Protein AF-A0A3B8QT10-F1 (afdb_monomer)

Solvent-accessible surface area (backbone atoms only — not comparable to full-atom values): 5934 Å² total; per-residue (Å²): 110,70,71,49,77,77,41,43,90,58,36,62,65,70,60,54,50,51,42,54,51,34,49,51,51,29,53,59,33,62,77,45,92,46,64,69,57,34,51,50,28,52,50,50,39,51,56,40,51,51,54,48,53,52,40,46,52,52,38,58,55,72,75,44,98,63,82,76,62,79,81,62,85,72,89,72,85,87,82,82,76,81,88,72,84,74,72,96,69,88,79,89,84,132

Mean predicted aligned error: 14.35 Å

Foldseek 3Di:
DVLCVVCVVQADVVLVVQLVVLVVQLVVCVVDPPPVSNVVSVVSNVVSVVVSVVSSVVSVVVVDPDPPPPPPPPPDDDDPDPPPPPDPDDDDDD
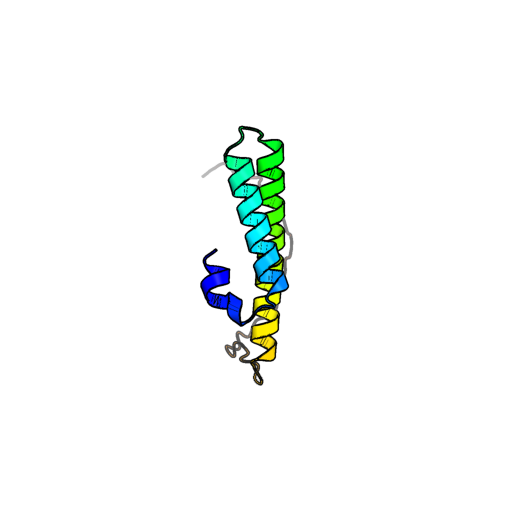
Radius of gyration: 22.63 Å; Cα contacts (8 Å, |Δi|>4): 37; chains: 1; bounding box: 50×51×51 Å

Nearest PDB structures (foldseek):
  1dkx-assembly1_A  TM=8.044E-01  e=9.061E-02  Escherichia coli

pLDDT: mean 76.15, std 20.42, range [37.72, 96.31]

Structure (mmCIF, N/CA/C/O backbone):
data_AF-A0A3B8QT10-F1
#
_entry.id   AF-A0A3B8QT10-F1
#
loop_
_atom_site.group_PDB
_atom_site.id
_atom_site.type_symbol
_atom_site.label_atom_id
_atom_site.label_alt_id
_atom_site.label_comp_id
_atom_site.label_asym_id
_atom_site.label_entity_id
_atom_site.label_seq_id
_atom_site.pdbx_PDB_ins_code
_atom_site.Cartn_x
_atom_site.Cartn_y
_atom_site.Cartn_z
_atom_site.occupancy
_atom_site.B_iso_or_equiv
_atom_site.auth_seq_id
_atom_site.auth_comp_id
_atom_site.auth_asym_id
_atom_site.auth_atom_id
_atom_site.pdbx_PDB_model_num
ATOM 1 N N . GLU A 1 1 ? -3.265 4.767 -4.818 1.00 80.25 1 GLU A N 1
ATOM 2 C CA . GLU A 1 1 ? -4.083 4.841 -6.048 1.00 80.25 1 GLU A CA 1
ATOM 3 C C . GLU A 1 1 ? -3.347 5.601 -7.151 1.00 80.25 1 GLU A C 1
ATOM 5 O O . GLU A 1 1 ? -2.882 4.941 -8.063 1.00 80.25 1 GLU A O 1
ATOM 10 N N . LYS A 1 2 ? -3.080 6.911 -7.028 1.00 85.44 2 LYS A N 1
ATOM 11 C CA . LYS A 1 2 ? -2.386 7.699 -8.074 1.00 85.44 2 LYS A CA 1
ATOM 12 C C . LYS A 1 2 ? -1.097 7.072 -8.645 1.00 85.44 2 LYS A C 1
ATOM 14 O O . LYS A 1 2 ? -0.970 6.933 -9.851 1.00 85.44 2 LYS A O 1
ATOM 19 N N . SER A 1 3 ? -0.169 6.625 -7.794 1.00 83.38 3 SER A N 1
ATOM 20 C CA . SER A 1 3 ? 1.084 6.004 -8.264 1.00 83.38 3 SER A CA 1
ATOM 21 C C . SER A 1 3 ? 0.882 4.713 -9.064 1.00 83.38 3 SER A C 1
ATOM 23 O O . SER A 1 3 ? 1.744 4.354 -9.854 1.00 83.38 3 SER A O 1
ATOM 25 N N . MET A 1 4 ? -0.235 4.007 -8.868 1.00 86.62 4 MET A N 1
ATOM 26 C CA . MET A 1 4 ? -0.568 2.822 -9.661 1.00 86.62 4 MET A CA 1
ATOM 27 C C . MET A 1 4 ? -1.182 3.195 -11.009 1.00 86.62 4 MET A C 1
ATOM 29 O O . MET A 1 4 ? -0.939 2.504 -11.985 1.00 86.62 4 MET A O 1
ATOM 33 N N . GLU A 1 5 ? -1.948 4.285 -11.089 1.00 87.75 5 GLU A N 1
ATOM 34 C CA . GLU A 1 5 ? -2.447 4.784 -12.377 1.00 87.75 5 GLU A CA 1
ATOM 35 C C . GLU A 1 5 ? -1.303 5.291 -13.262 1.00 87.75 5 GLU A C 1
ATOM 37 O O . GLU A 1 5 ? -1.314 5.077 -14.469 1.00 87.75 5 GLU A O 1
ATOM 42 N N . GLU A 1 6 ? -0.310 5.952 -12.662 1.00 86.75 6 GLU A N 1
ATOM 43 C CA . GLU A 1 6 ? 0.804 6.573 -13.389 1.00 86.75 6 GLU A CA 1
ATOM 44 C C . GLU A 1 6 ? 1.915 5.589 -13.778 1.00 86.75 6 GLU A C 1
ATOM 46 O O . GLU A 1 6 ? 2.654 5.848 -14.728 1.00 86.75 6 GLU A O 1
ATOM 51 N N . HIS A 1 7 ? 2.068 4.492 -13.033 1.00 85.06 7 HIS A N 1
ATOM 52 C CA . HIS A 1 7 ? 3.194 3.568 -13.201 1.00 85.06 7 HIS A CA 1
ATOM 53 C C . HIS A 1 7 ? 2.803 2.087 -13.189 1.00 85.06 7 HIS A C 1
ATOM 55 O O . HIS A 1 7 ? 3.678 1.222 -13.150 1.00 85.06 7 HIS A O 1
ATOM 61 N N . GLY A 1 8 ? 1.509 1.765 -13.176 1.00 82.25 8 GLY A N 1
ATOM 62 C CA . GLY A 1 8 ? 1.037 0.385 -13.061 1.00 82.25 8 GLY A CA 1
ATOM 63 C C . GLY A 1 8 ? 1.370 -0.489 -14.266 1.00 82.25 8 GLY A C 1
ATOM 64 O O . GLY A 1 8 ? 1.482 -1.699 -14.123 1.00 82.25 8 GLY A O 1
ATOM 65 N N . ASP A 1 9 ? 1.596 0.113 -15.431 1.00 85.50 9 ASP A N 1
ATOM 66 C CA . ASP A 1 9 ? 2.066 -0.548 -16.651 1.00 85.50 9 ASP A CA 1
ATOM 67 C C . ASP A 1 9 ? 3.534 -1.000 -16.572 1.00 85.50 9 ASP A C 1
ATOM 69 O O . ASP A 1 9 ? 3.937 -1.924 -17.277 1.00 85.50 9 ASP A O 1
ATOM 73 N N . LYS A 1 10 ? 4.322 -0.378 -15.688 1.00 85.94 10 LYS A N 1
ATOM 74 C CA . LYS A 1 10 ? 5.746 -0.673 -15.447 1.00 85.94 10 LYS A CA 1
ATOM 75 C C . LYS A 1 10 ? 5.978 -1.716 -14.357 1.00 85.94 10 LYS A C 1
ATOM 77 O O . LYS A 1 10 ? 7.114 -2.066 -14.043 1.00 85.94 10 LYS A O 1
ATOM 82 N N . VAL A 1 11 ? 4.908 -2.179 -13.727 1.00 86.31 11 VAL A N 1
ATOM 83 C CA . VAL A 1 11 ? 4.952 -3.053 -12.560 1.00 86.31 11 VAL A CA 1
ATOM 84 C C . VAL A 1 11 ? 4.198 -4.335 -12.886 1.00 86.31 11 VAL A C 1
ATOM 86 O O . VAL A 1 11 ? 3.218 -4.325 -13.625 1.00 86.31 11 VAL A O 1
ATOM 89 N N . ASP A 1 12 ? 4.664 -5.463 -12.351 1.00 87.19 12 ASP A N 1
ATOM 90 C CA . ASP A 1 12 ? 4.001 -6.742 -12.591 1.00 87.19 12 ASP A CA 1
ATOM 91 C C . ASP A 1 12 ? 2.535 -6.715 -12.092 1.00 87.19 12 ASP A C 1
ATOM 93 O O . ASP A 1 12 ? 2.285 -6.254 -10.968 1.00 87.19 12 ASP A O 1
ATOM 97 N N . PRO A 1 13 ? 1.568 -7.244 -12.872 1.00 88.88 13 PRO A N 1
ATOM 98 C CA . PRO A 1 13 ? 0.150 -7.225 -12.518 1.00 88.88 13 PRO A CA 1
ATOM 99 C C . PRO A 1 13 ? -0.170 -7.808 -11.140 1.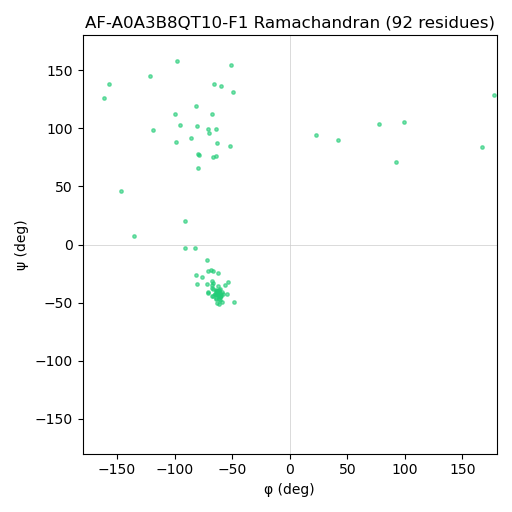00 88.88 13 PRO A C 1
ATOM 101 O O . PRO A 1 13 ? -1.079 -7.320 -10.475 1.00 88.88 13 PRO A O 1
ATOM 104 N N . THR A 1 14 ? 0.586 -8.805 -10.670 1.00 88.94 14 THR A N 1
ATOM 105 C CA . THR A 1 14 ? 0.362 -9.409 -9.347 1.00 88.94 14 THR A CA 1
ATOM 106 C C . THR A 1 14 ? 0.681 -8.441 -8.208 1.00 88.94 14 THR A C 1
ATOM 108 O O . THR A 1 14 ? 0.036 -8.476 -7.161 1.00 88.94 14 THR A O 1
ATOM 111 N N . THR A 1 15 ? 1.646 -7.538 -8.408 1.00 87.94 15 THR A N 1
ATOM 112 C CA . THR A 1 15 ? 1.969 -6.490 -7.429 1.00 87.94 15 THR A CA 1
ATOM 113 C C . THR A 1 15 ? 0.864 -5.441 -7.389 1.00 87.94 15 THR A C 1
ATOM 115 O O . THR A 1 15 ? 0.466 -5.020 -6.304 1.00 87.94 15 THR A O 1
ATOM 118 N N . ILE A 1 16 ? 0.334 -5.060 -8.553 1.00 90.94 16 ILE A N 1
ATOM 119 C CA . ILE A 1 16 ? -0.803 -4.138 -8.661 1.00 90.94 16 ILE A CA 1
ATOM 120 C C . ILE A 1 16 ? -2.037 -4.721 -7.969 1.00 90.94 16 ILE A C 1
ATOM 122 O O . ILE A 1 16 ? -2.591 -4.078 -7.078 1.00 90.94 16 ILE A O 1
ATOM 126 N N . GLU A 1 17 ? -2.396 -5.964 -8.285 1.00 91.81 17 GLU A N 1
ATOM 127 C CA . GLU A 1 17 ? -3.539 -6.661 -7.687 1.00 91.81 17 GLU A CA 1
ATOM 128 C C . GLU A 1 17 ? -3.413 -6.769 -6.157 1.00 91.81 17 GLU A C 1
ATOM 130 O O . GLU A 1 17 ? -4.373 -6.521 -5.426 1.00 91.81 17 GLU A O 1
ATOM 135 N N . ALA A 1 18 ? -2.214 -7.062 -5.641 1.00 90.50 18 ALA A N 1
ATOM 136 C CA . ALA A 1 18 ? -1.975 -7.121 -4.200 1.00 90.50 18 ALA A CA 1
ATOM 137 C C . ALA A 1 18 ? -2.227 -5.773 -3.497 1.00 90.50 18 ALA A C 1
ATOM 139 O O . ALA A 1 18 ? -2.788 -5.746 -2.398 1.00 90.50 18 ALA A O 1
ATOM 140 N N . ILE A 1 19 ? -1.846 -4.654 -4.123 1.00 91.56 19 ILE A N 1
ATOM 141 C CA . ILE A 1 19 ? -2.077 -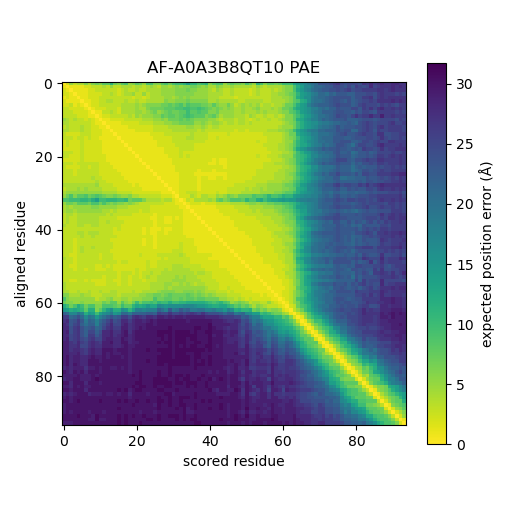3.312 -3.569 1.00 91.56 19 ILE A CA 1
ATOM 142 C C . ILE A 1 19 ? -3.567 -2.957 -3.624 1.00 91.56 19 ILE A C 1
ATOM 144 O O . ILE A 1 19 ? -4.095 -2.419 -2.649 1.00 91.56 19 ILE A O 1
ATOM 148 N N . GLU A 1 20 ? -4.264 -3.280 -4.717 1.00 93.69 20 GLU A N 1
ATOM 149 C CA . GLU A 1 20 ? -5.713 -3.057 -4.836 1.00 93.69 20 GLU A CA 1
ATOM 150 C C . GLU A 1 20 ? -6.489 -3.818 -3.762 1.00 93.69 20 GLU A C 1
ATOM 152 O O . GLU A 1 20 ? -7.351 -3.239 -3.098 1.00 93.69 20 GLU A O 1
ATOM 157 N N . LEU A 1 21 ? -6.135 -5.085 -3.528 1.00 94.62 21 LEU A N 1
ATOM 158 C CA . LEU A 1 21 ? -6.734 -5.901 -2.473 1.00 94.62 21 LEU A CA 1
ATOM 159 C C . LEU A 1 21 ? -6.460 -5.331 -1.077 1.00 94.62 21 LEU A C 1
ATOM 161 O O . LEU A 1 21 ? -7.370 -5.293 -0.250 1.00 94.62 21 LEU A O 1
ATOM 165 N N . ALA A 1 22 ? -5.241 -4.854 -0.807 1.00 94.31 22 ALA A N 1
ATOM 166 C CA . ALA A 1 22 ? -4.911 -4.229 0.475 1.00 94.31 22 ALA A CA 1
ATOM 167 C C . ALA A 1 22 ? -5.706 -2.931 0.704 1.00 94.31 22 ALA A C 1
ATOM 169 O O . ALA A 1 22 ? -6.187 -2.685 1.811 1.00 94.31 22 ALA A O 1
ATOM 170 N N . ILE A 1 23 ? -5.883 -2.116 -0.341 1.00 94.62 23 ILE A N 1
ATOM 171 C CA . ILE A 1 23 ? -6.688 -0.891 -0.283 1.00 94.62 23 ILE A CA 1
ATOM 172 C C . ILE A 1 23 ? -8.168 -1.224 -0.072 1.00 94.62 23 ILE A C 1
ATOM 174 O O . ILE A 1 23 ? -8.817 -0.573 0.744 1.00 94.62 23 ILE A O 1
ATOM 178 N N . ALA A 1 24 ? -8.704 -2.217 -0.784 1.00 95.88 24 ALA A N 1
ATOM 179 C CA . ALA A 1 24 ? -10.086 -2.660 -0.619 1.00 95.88 24 ALA A CA 1
ATOM 180 C C . ALA A 1 24 ? -10.340 -3.163 0.810 1.00 95.88 24 ALA A C 1
ATOM 182 O O . ALA A 1 24 ? -11.268 -2.698 1.462 1.00 95.88 24 ALA A O 1
ATOM 183 N N . ALA A 1 25 ? -9.453 -4.011 1.338 1.00 94.62 25 ALA A N 1
ATOM 184 C CA . ALA A 1 25 ? -9.545 -4.493 2.712 1.00 94.62 25 ALA A CA 1
ATOM 185 C C . ALA A 1 25 ? -9.496 -3.348 3.738 1.00 94.62 25 ALA A C 1
ATOM 187 O O . ALA A 1 25 ? -10.294 -3.330 4.670 1.00 94.62 25 ALA A O 1
ATOM 188 N N . LEU A 1 26 ? -8.612 -2.359 3.553 1.00 95.75 26 LEU A N 1
ATOM 189 C CA . LEU A 1 26 ? -8.574 -1.183 4.426 1.00 95.75 26 LEU A CA 1
ATOM 190 C C . LEU A 1 26 ? -9.870 -0.360 4.331 1.00 95.75 26 LEU A C 1
ATOM 192 O O . LEU A 1 26 ? -10.347 0.133 5.349 1.00 95.75 26 LEU A O 1
ATOM 196 N N . LYS A 1 27 ? -10.457 -0.208 3.136 1.00 95.38 27 LYS A N 1
ATOM 197 C CA . LYS A 1 27 ? -11.753 0.472 2.965 1.00 95.38 27 LYS A CA 1
ATOM 198 C C . LYS A 1 27 ? -12.859 -0.250 3.735 1.00 95.38 27 LYS A C 1
ATOM 200 O O . LYS A 1 27 ? -13.585 0.415 4.465 1.00 95.38 27 LYS A O 1
ATOM 205 N N . ASP A 1 28 ? -12.916 -1.577 3.659 1.00 95.12 28 ASP A N 1
ATOM 206 C CA . ASP A 1 28 ? -13.873 -2.383 4.427 1.00 95.12 28 ASP A CA 1
ATOM 207 C C . ASP A 1 28 ? -13.642 -2.245 5.944 1.00 95.12 28 ASP A C 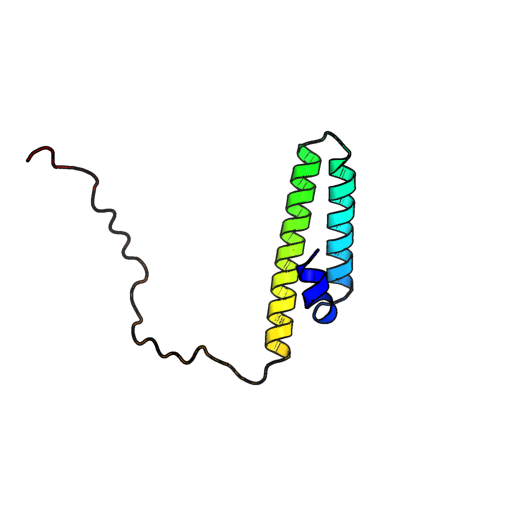1
ATOM 209 O O . ASP A 1 28 ? -14.583 -2.131 6.728 1.00 95.12 28 ASP A O 1
ATOM 213 N N . GLU A 1 29 ? -12.383 -2.215 6.391 1.00 94.56 29 GLU A N 1
ATOM 214 C CA . GLU A 1 29 ? -12.042 -2.008 7.803 1.00 94.56 29 GLU A CA 1
ATOM 215 C C . GLU A 1 29 ? -12.418 -0.610 8.304 1.00 94.56 29 GLU A C 1
ATOM 217 O O . GLU A 1 29 ? -12.813 -0.480 9.464 1.00 94.56 29 GLU A O 1
ATOM 222 N N . LEU A 1 30 ? -12.345 0.416 7.450 1.00 94.69 30 LEU A N 1
ATOM 223 C CA . LEU A 1 30 ? -12.775 1.784 7.761 1.00 94.69 30 LEU A CA 1
ATOM 224 C C . LEU A 1 30 ? -14.295 1.910 7.935 1.00 94.69 30 LEU A C 1
ATOM 226 O O . LEU A 1 30 ? -14.743 2.841 8.603 1.00 94.69 30 LEU A O 1
ATOM 230 N N . GLU A 1 31 ? -15.089 0.989 7.382 1.00 94.31 31 GLU A N 1
ATOM 231 C CA . GLU A 1 31 ? -16.529 0.904 7.675 1.00 94.31 31 GLU A CA 1
ATOM 232 C C . GLU A 1 31 ? -16.801 0.373 9.091 1.00 94.31 31 GLU A C 1
ATOM 234 O O . GLU A 1 31 ? -17.916 0.471 9.608 1.00 94.31 31 GLU A O 1
ATOM 239 N N . THR A 1 32 ? -15.775 -0.180 9.740 1.00 90.31 32 THR A N 1
ATOM 240 C CA . THR A 1 32 ? -15.821 -0.615 11.134 1.00 90.31 32 THR A CA 1
ATOM 241 C C . THR A 1 32 ? -15.219 0.446 12.057 1.00 90.31 32 THR A C 1
ATOM 243 O O . THR A 1 32 ? -14.372 1.237 11.663 1.00 90.31 32 THR A O 1
ATOM 246 N N . GLU A 1 33 ? -15.580 0.426 13.339 1.00 90.38 33 GLU A N 1
ATOM 247 C CA . GLU A 1 33 ? -14.937 1.270 14.363 1.00 90.38 33 GLU A CA 1
ATOM 248 C C . GLU A 1 33 ? -13.742 0.563 15.038 1.00 90.38 33 GLU A C 1
ATOM 250 O O . GLU A 1 33 ? -13.333 0.905 16.150 1.00 90.38 33 GLU A O 1
ATOM 255 N N . ASN A 1 34 ? -13.179 -0.470 14.400 1.00 94.88 34 ASN A N 1
ATOM 256 C CA . ASN A 1 34 ? -12.081 -1.244 14.968 1.00 94.88 34 ASN A CA 1
ATOM 257 C C . ASN A 1 34 ? -10.726 -0.591 14.652 1.00 94.88 34 ASN A C 1
ATOM 259 O O . ASN A 1 34 ? -10.091 -0.885 13.639 1.00 94.88 34 ASN A O 1
ATOM 263 N N . ALA A 1 35 ? -10.276 0.275 15.560 1.00 95.25 35 ALA A N 1
ATOM 264 C CA . ALA A 1 35 ? -9.023 1.016 15.429 1.00 95.25 35 ALA A CA 1
ATOM 265 C C . ALA A 1 35 ? -7.784 0.121 15.226 1.00 95.25 35 ALA A C 1
ATOM 267 O O . ALA A 1 35 ? -6.880 0.502 14.481 1.00 95.25 35 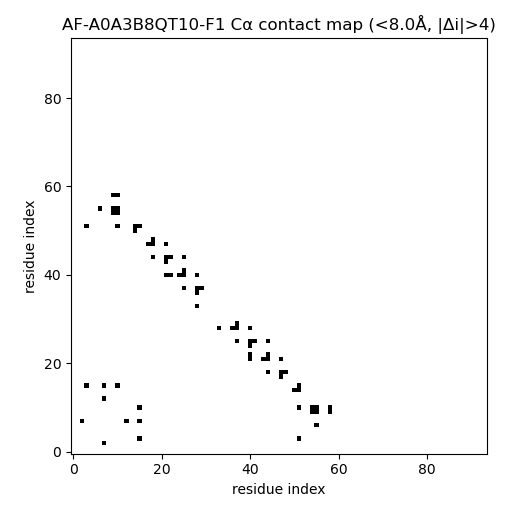ALA A O 1
ATOM 268 N N . ASP A 1 36 ? -7.740 -1.063 15.846 1.00 95.94 36 ASP A N 1
ATOM 269 C CA . ASP A 1 36 ? -6.613 -1.990 15.696 1.00 95.94 36 ASP A CA 1
ATOM 270 C C . ASP A 1 36 ? -6.541 -2.548 14.272 1.00 95.94 36 ASP A C 1
ATOM 272 O O . ASP A 1 36 ? -5.468 -2.560 13.670 1.00 95.94 36 ASP A O 1
ATOM 276 N N . LYS A 1 37 ? -7.690 -2.940 13.707 1.00 94.06 37 LYS A N 1
ATOM 277 C CA . LYS A 1 37 ? -7.770 -3.409 12.318 1.00 94.06 37 LYS A CA 1
ATOM 278 C C . LYS A 1 37 ? -7.377 -2.319 11.336 1.00 94.06 37 LYS A C 1
ATOM 280 O O . LYS A 1 37 ? -6.458 -2.533 10.562 1.00 94.06 37 LYS A O 1
ATOM 285 N N . ILE A 1 38 ? -7.961 -1.127 11.463 1.00 95.81 38 ILE A N 1
ATOM 286 C CA . ILE A 1 38 ? -7.626 0.023 10.609 1.00 95.81 38 ILE A CA 1
ATOM 287 C C . ILE A 1 38 ? -6.119 0.305 10.646 1.00 95.81 38 ILE A C 1
ATOM 289 O O . ILE A 1 38 ? -5.498 0.538 9.610 1.00 95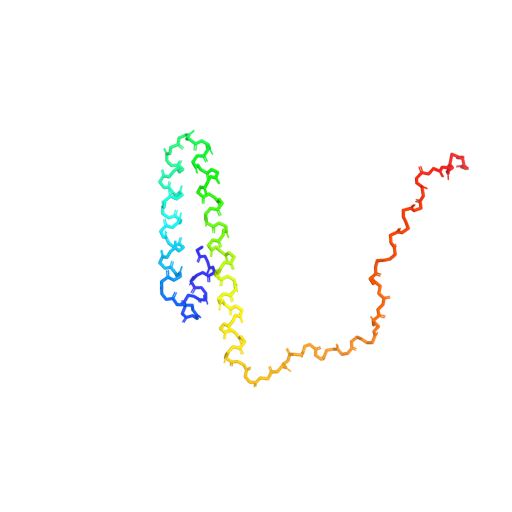.81 38 ILE A O 1
ATOM 293 N N . LYS A 1 39 ? -5.497 0.251 11.831 1.00 96.31 39 LYS A N 1
ATOM 294 C CA . LYS A 1 39 ? -4.050 0.442 11.968 1.00 96.31 39 LYS A CA 1
ATOM 295 C C . LYS A 1 39 ? -3.257 -0.638 11.228 1.00 96.31 39 LYS A C 1
ATOM 297 O O . LYS A 1 39 ? -2.290 -0.303 10.544 1.00 96.31 39 LYS A O 1
ATOM 302 N N . SER A 1 40 ? -3.658 -1.902 11.337 1.00 96.06 40 SER A N 1
ATOM 303 C CA . SER A 1 40 ? -3.052 -3.002 10.579 1.00 96.06 40 SER A CA 1
ATOM 304 C C . SER A 1 40 ? -3.264 -2.858 9.068 1.00 96.06 40 SER A C 1
ATOM 306 O O . SER A 1 40 ? -2.311 -3.036 8.311 1.00 96.06 40 SER A O 1
ATOM 308 N N . GLY A 1 41 ? -4.456 -2.468 8.614 1.00 95.19 41 GLY A N 1
ATOM 309 C CA . GLY A 1 41 ? -4.737 -2.198 7.205 1.00 9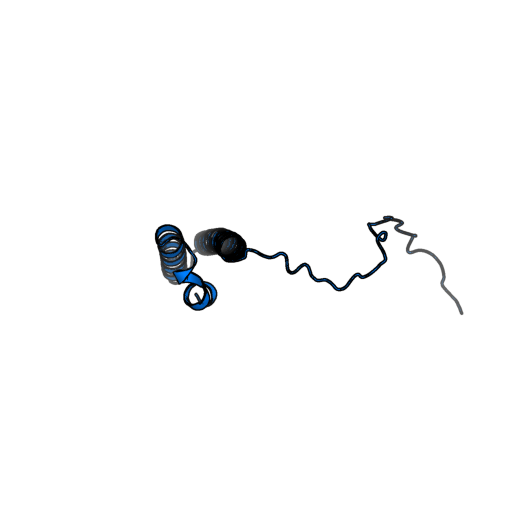5.19 41 GLY A CA 1
ATOM 310 C C . GLY A 1 41 ? -3.878 -1.060 6.646 1.00 95.19 41 GLY A C 1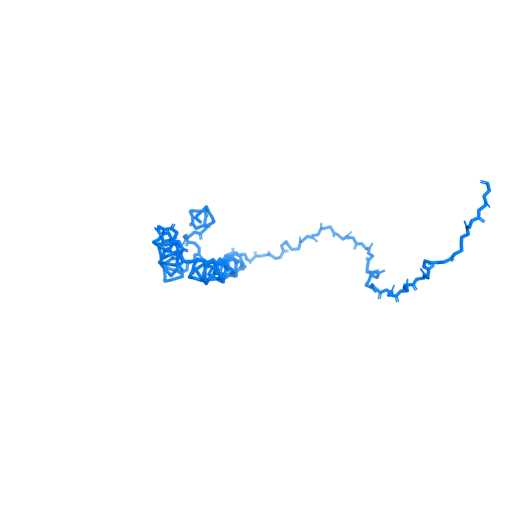
ATOM 311 O O . GLY A 1 41 ? -3.305 -1.194 5.565 1.00 95.19 41 GLY A O 1
ATOM 312 N N . ILE A 1 42 ? -3.683 0.023 7.408 1.00 95.81 42 ILE A N 1
ATOM 313 C CA . ILE A 1 42 ? -2.779 1.126 7.033 1.00 95.81 42 ILE A CA 1
ATOM 314 C C . ILE A 1 42 ? -1.338 0.626 6.880 1.00 95.81 42 ILE A C 1
ATOM 316 O O . ILE A 1 42 ? -0.666 0.986 5.910 1.00 95.81 42 ILE A O 1
ATOM 320 N N . GLN A 1 43 ? -0.853 -0.202 7.809 1.00 96.31 43 GLN A N 1
ATOM 321 C CA . GLN A 1 43 ? 0.485 -0.795 7.710 1.00 96.31 43 GLN A CA 1
ATOM 322 C C . GLN A 1 43 ? 0.617 -1.653 6.447 1.00 96.31 43 GLN A C 1
ATOM 324 O O . GLN A 1 43 ? 1.569 -1.474 5.690 1.00 96.31 43 GLN A O 1
ATOM 329 N N . ASN A 1 44 ? -0.377 -2.493 6.160 1.00 94.25 44 ASN A N 1
ATOM 330 C CA . ASN A 1 44 ? -0.385 -3.352 4.977 1.00 94.25 44 ASN A CA 1
ATOM 331 C C . ASN A 1 44 ? -0.354 -2.546 3.661 1.00 94.25 44 ASN A C 1
ATOM 333 O O . ASN A 1 44 ? 0.435 -2.834 2.756 1.00 94.25 44 ASN A O 1
ATOM 337 N N . VAL A 1 45 ? -1.161 -1.484 3.563 1.00 93.44 45 VAL A N 1
ATOM 338 C CA . VAL A 1 45 ? -1.145 -0.578 2.401 1.00 93.44 45 VAL A CA 1
ATOM 339 C C . VAL A 1 45 ? 0.205 0.134 2.277 1.00 93.44 45 VAL A C 1
ATOM 341 O O . VAL A 1 45 ? 0.729 0.257 1.172 1.00 93.44 45 VAL A O 1
ATOM 344 N N . THR A 1 46 ? 0.800 0.559 3.393 1.00 93.81 46 THR A N 1
ATOM 345 C CA . THR A 1 46 ? 2.105 1.240 3.405 1.00 93.81 46 THR A CA 1
ATOM 346 C C . THR A 1 46 ? 3.223 0.325 2.902 1.00 93.81 46 THR A C 1
ATOM 348 O O . THR A 1 46 ? 3.996 0.722 2.032 1.00 93.81 46 THR A O 1
ATOM 351 N N . GLU A 1 47 ? 3.290 -0.914 3.390 1.00 93.00 47 GLU A N 1
ATOM 352 C CA . GLU A 1 47 ? 4.270 -1.906 2.928 1.00 93.00 47 GLU A CA 1
ATOM 353 C C . GLU A 1 47 ? 4.102 -2.222 1.438 1.00 93.00 47 GLU A C 1
ATOM 355 O O . GLU A 1 47 ? 5.079 -2.346 0.696 1.00 93.00 47 GLU A O 1
ATOM 360 N N . SER A 1 48 ? 2.855 -2.316 0.981 1.00 91.19 48 SER A N 1
ATOM 361 C CA . SER A 1 48 ? 2.541 -2.563 -0.426 1.00 91.19 48 SER A CA 1
ATOM 362 C C . SER A 1 48 ? 2.935 -1.368 -1.309 1.00 91.19 48 SER A C 1
ATOM 364 O O . SER A 1 48 ? 3.486 -1.556 -2.393 1.00 91.19 48 SER A O 1
ATOM 366 N N . ALA A 1 49 ? 2.762 -0.136 -0.821 1.00 88.44 49 ALA A N 1
ATOM 367 C CA . ALA A 1 49 ? 3.214 1.079 -1.499 1.00 88.44 49 ALA A CA 1
ATOM 368 C C . ALA A 1 49 ? 4.749 1.194 -1.570 1.00 88.44 49 ALA A C 1
ATOM 370 O O . ALA A 1 49 ? 5.278 1.660 -2.578 1.00 88.44 49 ALA A O 1
ATOM 371 N N . MET A 1 50 ? 5.481 0.734 -0.550 1.00 90.94 50 MET A N 1
ATOM 372 C CA . MET A 1 50 ? 6.949 0.663 -0.606 1.00 90.94 50 MET A CA 1
ATOM 373 C C . MET A 1 50 ? 7.420 -0.308 -1.692 1.00 90.94 50 MET A C 1
ATOM 375 O O . MET A 1 50 ? 8.267 0.046 -2.512 1.00 90.94 50 MET A O 1
ATOM 379 N N . LYS A 1 51 ? 6.815 -1.501 -1.760 1.00 89.88 51 LYS A N 1
ATOM 380 C CA . LYS A 1 51 ? 7.105 -2.491 -2.812 1.00 89.88 51 LYS A CA 1
ATOM 381 C C . LYS A 1 51 ? 6.805 -1.949 -4.209 1.00 89.88 51 LYS A C 1
ATOM 383 O O . LYS A 1 51 ? 7.577 -2.200 -5.131 1.00 89.88 51 LYS A O 1
ATOM 388 N N . LEU A 1 52 ? 5.725 -1.178 -4.356 1.00 88.56 52 LEU A N 1
ATOM 389 C CA . LEU A 1 52 ? 5.415 -0.474 -5.600 1.00 88.56 52 LEU A CA 1
ATOM 390 C C . LEU A 1 52 ? 6.544 0.487 -5.989 1.00 88.56 52 LEU A C 1
ATOM 392 O O . LEU A 1 52 ? 7.023 0.434 -7.116 1.00 88.56 52 LEU A O 1
ATOM 396 N N . GLY A 1 53 ? 7.002 1.327 -5.056 1.00 89.00 53 GLY A N 1
ATOM 397 C CA . GLY A 1 53 ? 8.109 2.258 -5.293 1.00 89.00 53 GLY A CA 1
ATOM 398 C C . GLY A 1 53 ? 9.397 1.552 -5.722 1.00 89.00 53 GLY A C 1
ATOM 399 O O . GLY A 1 53 ? 10.045 1.977 -6.678 1.00 89.00 53 GLY A O 1
ATOM 400 N N . GLU A 1 54 ? 9.734 0.428 -5.085 1.00 90.62 54 GLU A N 1
ATOM 401 C CA . GLU A 1 54 ? 10.876 -0.394 -5.496 1.00 90.62 54 GLU A CA 1
ATOM 402 C C . GLU A 1 54 ? 10.712 -0.987 -6.898 1.00 90.62 54 GLU A C 1
ATOM 404 O O . GLU A 1 54 ? 11.675 -1.026 -7.664 1.00 90.62 54 GLU A O 1
ATOM 409 N N . ALA A 1 55 ? 9.519 -1.479 -7.238 1.00 88.50 55 ALA A N 1
ATOM 410 C CA . ALA A 1 55 ? 9.242 -2.052 -8.552 1.00 88.50 55 ALA A CA 1
ATOM 411 C C . ALA A 1 55 ? 9.343 -0.990 -9.655 1.00 88.50 55 ALA A C 1
ATOM 413 O O . ALA A 1 55 ? 9.973 -1.235 -10.683 1.00 88.50 55 ALA A O 1
ATOM 414 N N . ILE A 1 56 ? 8.812 0.208 -9.405 1.00 86.56 56 ILE A N 1
ATOM 415 C CA . ILE A 1 56 ? 8.920 1.357 -10.311 1.00 86.56 56 ILE A CA 1
ATOM 416 C C . ILE A 1 56 ? 10.385 1.751 -10.502 1.00 86.56 56 ILE A C 1
ATOM 418 O O . ILE A 1 56 ? 10.822 1.926 -11.636 1.00 86.56 56 ILE A O 1
ATOM 422 N N . TYR A 1 57 ? 11.161 1.847 -9.418 1.00 87.56 57 TYR A N 1
ATOM 423 C CA . TYR A 1 57 ? 12.586 2.175 -9.494 1.00 87.56 57 TYR A CA 1
ATOM 424 C C . TYR A 1 57 ? 13.372 1.130 -10.303 1.00 87.56 57 TYR A C 1
ATOM 426 O O . TYR A 1 57 ? 14.155 1.485 -11.182 1.00 87.56 57 TYR A O 1
ATOM 434 N N . LYS A 1 58 ? 13.112 -0.164 -10.071 1.00 87.44 58 LYS A N 1
ATOM 435 C CA . LYS A 1 58 ? 13.722 -1.268 -10.833 1.00 87.44 58 LYS A CA 1
ATOM 436 C C . LYS A 1 58 ? 13.335 -1.229 -12.312 1.00 87.44 58 LYS A C 1
ATOM 438 O O . LYS A 1 58 ? 14.201 -1.415 -13.162 1.00 87.44 58 LYS A O 1
ATOM 443 N N . SER A 1 59 ? 12.066 -0.963 -12.628 1.00 82.81 59 SER A N 1
ATOM 444 C CA . SER A 1 59 ? 11.617 -0.819 -14.017 1.00 82.81 59 SER A CA 1
ATOM 445 C C . SER A 1 59 ? 12.263 0.386 -14.695 1.00 82.81 59 SER A C 1
ATOM 447 O O . SER A 1 59 ? 12.724 0.270 -15.824 1.00 82.81 59 SER A O 1
ATOM 449 N N . ALA A 1 60 ? 12.352 1.524 -14.005 1.00 81.19 60 ALA A N 1
ATOM 450 C CA . ALA A 1 60 ? 13.003 2.721 -14.528 1.00 81.19 60 ALA A CA 1
ATOM 451 C C . ALA A 1 60 ? 14.498 2.490 -14.811 1.00 81.19 60 ALA A C 1
ATOM 453 O O . ALA A 1 60 ? 15.016 2.998 -15.800 1.00 81.19 60 ALA A O 1
ATOM 454 N N . GLN A 1 61 ? 15.176 1.685 -13.987 1.00 79.88 61 GLN A N 1
ATOM 455 C CA . GLN A 1 61 ? 16.569 1.297 -14.215 1.00 79.88 61 GLN A CA 1
ATOM 456 C C . GLN A 1 61 ? 16.725 0.317 -15.390 1.00 79.88 61 GLN A C 1
ATOM 458 O O . GLN A 1 61 ? 17.721 0.371 -16.103 1.00 79.88 61 GLN A O 1
ATOM 463 N N . ALA A 1 62 ? 15.752 -0.572 -15.609 1.00 69.50 62 ALA A N 1
ATOM 464 C CA . ALA A 1 62 ? 15.775 -1.540 -16.707 1.00 69.50 62 ALA A CA 1
ATOM 465 C C . ALA A 1 62 ? 15.448 -0.920 -18.079 1.00 69.50 62 ALA A C 1
ATOM 467 O O . ALA A 1 62 ? 15.909 -1.422 -19.101 1.00 69.50 62 ALA A O 1
ATOM 468 N N . GLU A 1 63 ? 14.671 0.165 -18.113 1.00 63.06 63 GLU A N 1
ATOM 469 C CA . GLU A 1 63 ? 14.355 0.916 -19.337 1.00 63.06 63 GLU A CA 1
ATOM 470 C C . GLU A 1 63 ? 15.454 1.927 -19.738 1.00 63.06 63 GLU A C 1
ATOM 472 O O . GLU A 1 63 ? 15.337 2.562 -20.787 1.00 63.06 63 GLU A O 1
ATOM 477 N N . GLY A 1 64 ? 16.523 2.070 -18.942 1.00 51.25 64 GLY A N 1
ATOM 478 C CA . GLY A 1 64 ? 17.614 3.022 -19.168 1.00 51.25 64 GLY A CA 1
ATOM 479 C C . GLY A 1 64 ? 18.988 2.372 -19.358 1.00 51.25 64 GLY A C 1
ATOM 480 O O . GLY A 1 64 ? 19.700 2.123 -18.390 1.00 51.25 64 GLY A O 1
ATOM 481 N N . ASP A 1 65 ? 19.411 2.212 -20.615 1.00 45.28 65 ASP A N 1
ATOM 482 C CA . ASP A 1 65 ? 20.830 2.272 -20.996 1.00 45.28 65 ASP A CA 1
ATOM 483 C C . ASP A 1 65 ? 21.218 3.763 -21.078 1.00 45.28 65 ASP A C 1
ATOM 485 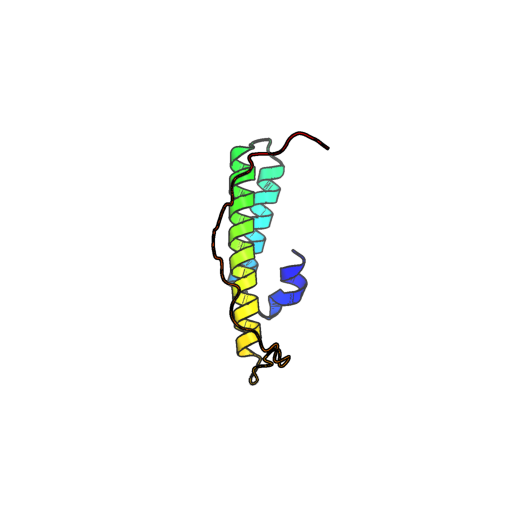O O . ASP A 1 65 ? 21.155 4.364 -22.141 1.00 45.28 65 ASP A O 1
ATOM 489 N N . GLU A 1 66 ? 21.442 4.394 -19.919 1.00 37.72 66 GLU A N 1
ATOM 490 C CA . GLU A 1 66 ? 22.443 5.448 -19.664 1.00 37.72 66 GLU A CA 1
ATOM 491 C C . GLU A 1 66 ? 22.306 5.931 -18.207 1.00 37.72 66 GLU A C 1
ATOM 493 O O . GLU A 1 66 ? 21.214 6.325 -17.780 1.00 37.72 66 GLU A O 1
ATOM 498 N N . PRO A 1 67 ? 23.397 5.971 -17.421 1.00 44.16 67 PRO A N 1
ATOM 499 C CA . PRO A 1 67 ? 23.431 6.801 -16.238 1.00 44.16 67 PRO A CA 1
ATOM 500 C C . PRO A 1 67 ? 23.488 8.252 -16.723 1.00 44.16 67 PRO A C 1
ATOM 502 O O . PRO A 1 67 ? 24.555 8.786 -16.992 1.00 44.16 67 PRO A O 1
ATOM 505 N N . SER A 1 68 ? 22.343 8.918 -16.794 1.00 38.62 68 SER A N 1
ATOM 506 C CA . SER A 1 68 ? 22.308 10.260 -16.221 1.00 38.62 68 SER A CA 1
ATOM 507 C C . SER A 1 68 ? 22.172 10.031 -14.711 1.00 38.62 68 SER A C 1
ATOM 509 O O . SER A 1 68 ? 21.079 10.017 -14.163 1.00 38.62 68 SER A O 1
ATOM 511 N N . ALA A 1 69 ? 23.237 9.662 -13.989 1.00 40.16 69 ALA A N 1
ATOM 512 C CA . ALA A 1 69 ? 24.266 10.632 -13.633 1.00 40.16 69 ALA A CA 1
ATOM 513 C C . ALA A 1 69 ? 23.642 12.025 -13.680 1.00 40.16 69 ALA A C 1
ATOM 515 O O . ALA A 1 69 ? 23.531 12.653 -14.732 1.00 40.16 69 ALA A O 1
ATOM 516 N N . ALA A 1 70 ? 23.180 12.473 -12.521 1.00 40.25 70 ALA A N 1
ATOM 517 C CA . ALA A 1 70 ? 23.311 13.874 -12.210 1.00 40.25 70 ALA A CA 1
ATOM 518 C C . ALA A 1 70 ? 24.796 14.225 -12.424 1.00 40.25 70 ALA A C 1
ATOM 520 O O . ALA A 1 70 ? 25.600 14.132 -11.507 1.00 40.25 70 ALA A O 1
ATOM 521 N N . ASP A 1 71 ? 25.172 14.532 -13.665 1.00 41.69 71 ASP A N 1
ATOM 522 C CA . ASP A 1 71 ? 26.344 15.328 -13.987 1.00 41.69 71 ASP A CA 1
ATOM 523 C C . ASP A 1 71 ? 25.928 16.783 -13.764 1.00 41.69 71 ASP A C 1
ATOM 525 O O . ASP A 1 71 ? 25.770 17.586 -14.677 1.00 41.69 71 ASP A O 1
ATOM 529 N N . GLU A 1 72 ? 25.665 17.103 -12.502 1.00 38.12 72 GLU A N 1
ATOM 530 C CA . GLU A 1 72 ? 26.394 18.220 -11.944 1.00 38.12 72 GLU A CA 1
ATOM 531 C C . GLU A 1 72 ? 27.526 17.585 -11.137 1.00 38.12 72 GLU A C 1
ATOM 533 O O . GLU A 1 72 ? 27.256 16.939 -10.120 1.00 38.12 72 GLU A O 1
ATOM 538 N N . PRO A 1 73 ? 28.795 17.738 -11.549 1.00 41.53 73 PRO A N 1
ATOM 539 C CA . PRO A 1 73 ? 29.870 17.601 -10.594 1.00 41.53 73 PRO A CA 1
ATOM 540 C C . PRO A 1 73 ? 29.669 18.735 -9.587 1.00 41.53 73 PRO A C 1
ATOM 542 O O . PRO A 1 73 ? 30.004 19.886 -9.862 1.00 41.53 73 PRO A O 1
ATOM 545 N N . HIS A 1 74 ? 29.082 18.430 -8.433 1.00 43.22 74 HIS A N 1
ATOM 546 C CA . HIS A 1 74 ? 29.420 19.164 -7.227 1.00 43.22 74 HIS A CA 1
ATOM 547 C C . HIS A 1 74 ? 30.730 18.537 -6.740 1.00 43.22 74 HIS A C 1
ATOM 549 O O . HIS A 1 74 ? 30.708 17.406 -6.249 1.00 43.22 74 HIS A O 1
ATOM 555 N N . PRO A 1 75 ? 31.892 19.180 -6.960 1.00 47.41 75 PRO A N 1
ATOM 556 C CA . PRO A 1 75 ? 33.039 18.853 -6.146 1.00 47.41 75 PRO A CA 1
ATOM 557 C C . PRO A 1 75 ? 32.666 19.341 -4.752 1.00 47.41 75 PRO A C 1
ATOM 559 O O . PRO A 1 75 ? 32.393 20.522 -4.594 1.00 47.41 75 PRO A O 1
ATOM 562 N N . ASP A 1 76 ? 32.486 18.410 -3.829 1.00 45.72 76 ASP A N 1
ATOM 563 C CA . ASP A 1 76 ? 32.838 18.507 -2.411 1.00 45.72 76 ASP A CA 1
ATOM 564 C C . ASP A 1 76 ? 32.137 17.327 -1.719 1.00 45.72 76 ASP A C 1
ATOM 566 O O . ASP A 1 76 ? 31.012 17.401 -1.224 1.00 45.72 76 ASP A O 1
ATOM 570 N N . ASP A 1 77 ? 32.821 16.181 -1.794 1.00 48.53 77 ASP A N 1
ATOM 571 C CA . ASP A 1 77 ? 32.789 15.182 -0.730 1.00 48.53 77 ASP A CA 1
ATOM 572 C C . ASP A 1 77 ? 33.108 15.869 0.615 1.00 48.53 77 ASP A C 1
ATOM 574 O O . ASP A 1 77 ? 33.868 16.833 0.651 1.00 48.53 77 ASP A O 1
ATOM 578 N N . GLU A 1 78 ? 32.614 15.271 1.704 1.00 52.91 78 GLU A N 1
ATOM 579 C CA . GLU A 1 78 ? 32.972 15.541 3.112 1.00 52.91 78 GLU A CA 1
ATOM 580 C C . GLU A 1 78 ? 32.114 16.567 3.872 1.00 52.91 78 GLU A C 1
ATOM 582 O O . GLU A 1 78 ? 32.595 17.606 4.297 1.00 52.91 78 GLU A O 1
ATOM 587 N N . ASP A 1 79 ? 30.865 16.199 4.180 1.00 49.19 79 ASP A N 1
ATOM 588 C CA . ASP A 1 79 ? 30.245 16.612 5.456 1.00 49.19 79 ASP A CA 1
ATOM 589 C C . ASP A 1 79 ? 29.289 15.528 5.999 1.00 49.19 79 ASP A C 1
ATOM 591 O O . ASP A 1 79 ? 28.154 15.751 6.432 1.00 49.19 79 ASP A O 1
ATOM 595 N N . ILE A 1 80 ? 29.769 14.280 5.967 1.00 57.88 80 ILE A N 1
ATOM 596 C CA . ILE A 1 80 ? 29.233 13.222 6.824 1.00 57.88 80 ILE A CA 1
ATOM 597 C C . ILE A 1 80 ? 29.685 13.534 8.256 1.00 57.88 80 ILE A C 1
ATOM 599 O O . ILE A 1 80 ? 30.801 13.208 8.633 1.00 57.88 80 ILE A O 1
ATOM 603 N N . LEU A 1 81 ? 28.772 14.125 9.030 1.00 55.72 81 LEU A N 1
ATOM 604 C CA . LEU A 1 81 ? 28.578 13.919 10.470 1.00 55.72 81 LEU A CA 1
ATOM 605 C C . LEU A 1 81 ? 29.858 13.823 11.324 1.00 55.72 81 LEU A C 1
ATOM 607 O O . LEU A 1 81 ? 30.266 12.716 11.673 1.00 55.72 81 LEU A O 1
ATOM 611 N N . ASP A 1 82 ? 30.354 14.955 11.823 1.00 48.91 82 ASP A N 1
ATOM 612 C CA . ASP A 1 82 ? 30.921 14.965 13.173 1.00 48.91 82 ASP A CA 1
ATOM 613 C C . ASP A 1 82 ? 29.835 15.430 14.143 1.00 48.91 82 ASP A C 1
ATOM 615 O O . ASP A 1 82 ? 29.424 16.589 14.211 1.00 48.91 82 ASP A O 1
ATOM 619 N N . ALA A 1 83 ? 29.291 14.440 14.844 1.00 59.00 83 ALA A N 1
ATOM 620 C CA . ALA A 1 83 ? 28.410 14.606 15.978 1.00 59.00 83 ALA A CA 1
ATOM 621 C C . ALA A 1 83 ? 29.191 15.234 17.142 1.00 59.00 83 ALA A C 1
ATOM 623 O O . ALA A 1 83 ? 29.508 14.560 18.119 1.00 59.00 83 ALA A O 1
ATOM 624 N N . GLU A 1 84 ? 29.466 16.530 17.055 1.00 50.69 84 GLU A N 1
ATOM 625 C CA . GLU A 1 84 ? 29.856 17.345 18.200 1.00 50.69 84 GLU A CA 1
ATOM 626 C C . GLU A 1 84 ? 28.604 18.086 18.670 1.00 50.69 84 GLU A C 1
ATOM 628 O O . GLU A 1 84 ? 28.248 19.171 18.216 1.00 50.69 84 GLU A O 1
ATOM 633 N N . PHE A 1 85 ? 27.860 17.420 19.552 1.00 58.66 85 PHE A N 1
ATOM 634 C CA . PHE A 1 85 ? 26.914 18.083 20.436 1.00 58.66 85 PHE A CA 1
ATOM 635 C C . PHE A 1 85 ? 27.745 19.002 21.342 1.00 58.66 85 PHE A C 1
ATOM 637 O O . PHE A 1 85 ? 28.226 18.564 22.382 1.00 58.66 85 PHE A O 1
ATOM 644 N N . GLU A 1 86 ? 27.998 20.233 20.897 1.00 53.41 86 GLU A N 1
ATOM 645 C CA . GLU A 1 86 ? 28.603 21.262 21.737 1.00 53.41 86 GLU A CA 1
ATOM 646 C C . GLU A 1 86 ? 27.499 21.873 22.601 1.00 53.41 86 GLU A C 1
ATOM 648 O O . GLU A 1 86 ? 26.459 22.331 22.118 1.00 53.41 86 GLU A O 1
ATOM 653 N N . ASP A 1 87 ? 27.708 21.729 23.903 1.00 54.88 87 ASP A N 1
ATOM 654 C CA . ASP A 1 87 ? 26.740 21.881 24.968 1.00 54.88 87 ASP A CA 1
ATOM 655 C C . ASP A 1 87 ? 25.915 23.175 24.894 1.00 54.88 87 ASP A C 1
ATOM 657 O O . ASP A 1 87 ? 26.415 24.296 24.803 1.00 54.88 87 ASP A O 1
ATOM 661 N N . LEU A 1 88 ? 24.600 22.994 25.024 1.00 56.66 88 LEU A N 1
ATOM 662 C CA . LEU A 1 88 ? 23.666 24.015 25.479 1.00 56.66 88 LEU A CA 1
ATOM 663 C C . LEU A 1 88 ? 23.997 24.387 26.930 1.00 56.66 88 LEU A C 1
ATOM 665 O O . LEU A 1 88 ? 23.274 23.964 27.822 1.00 56.66 88 LEU A O 1
ATOM 669 N N . ASP A 1 89 ? 25.038 25.171 27.186 1.00 52.50 89 ASP A N 1
ATOM 670 C CA . ASP A 1 89 ? 25.169 25.882 28.455 1.00 52.50 89 ASP A CA 1
ATOM 671 C C . ASP A 1 89 ? 26.081 27.114 28.327 1.00 52.50 89 ASP A C 1
ATOM 673 O O . ASP A 1 89 ? 27.137 27.071 27.712 1.00 52.50 89 ASP A O 1
ATOM 677 N N . GLU A 1 90 ? 25.635 28.202 28.966 1.00 51.97 90 GLU A N 1
ATOM 678 C CA . GLU A 1 90 ? 26.327 29.491 29.167 1.00 51.97 90 GLU A CA 1
ATOM 679 C C . GLU A 1 90 ? 26.340 30.412 27.919 1.00 51.97 90 GLU A C 1
ATOM 681 O O . GLU A 1 90 ? 27.056 30.223 26.955 1.00 51.97 90 GLU A O 1
ATOM 686 N N . ASP A 1 91 ? 25.532 31.473 27.832 1.00 48.09 91 ASP A N 1
ATOM 687 C CA . ASP A 1 91 ? 25.680 32.599 28.744 1.00 48.09 91 ASP A CA 1
ATOM 688 C C . ASP A 1 91 ? 24.438 33.504 28.810 1.00 48.09 91 ASP A C 1
ATOM 690 O O . ASP A 1 91 ? 23.947 34.084 27.837 1.00 48.09 91 ASP A O 1
ATOM 694 N N . LYS A 1 92 ? 23.975 33.694 30.045 1.00 57.12 92 LYS A N 1
ATOM 695 C CA . LYS A 1 92 ? 23.224 34.879 30.447 1.00 57.12 92 LYS A CA 1
ATOM 696 C C . LYS A 1 92 ? 24.159 36.088 30.346 1.00 57.12 92 LYS A C 1
ATOM 698 O O . LYS A 1 92 ? 25.220 36.068 30.954 1.00 57.12 92 LYS A O 1
ATOM 703 N N . ARG A 1 93 ? 23.609 37.193 29.828 1.00 48.25 93 ARG A N 1
ATOM 704 C CA . ARG A 1 93 ? 24.063 38.602 29.902 1.00 48.25 93 ARG A CA 1
ATOM 705 C C . ARG A 1 93 ? 24.825 39.115 28.675 1.00 48.25 93 ARG A C 1
ATOM 707 O O . ARG A 1 93 ? 26.037 38.975 28.576 1.00 48.25 93 ARG A O 1
ATOM 714 N N . ALA A 1 94 ? 24.124 39.932 27.897 1.00 42.22 94 ALA A N 1
ATOM 715 C CA . ALA A 1 94 ? 24.507 41.331 27.710 1.00 42.22 94 ALA A CA 1
ATOM 716 C C . ALA A 1 94 ? 23.235 42.185 27.661 1.00 42.22 94 ALA A C 1
ATOM 718 O O . ALA A 1 94 ? 22.288 41.774 26.955 1.00 42.22 94 ALA A O 1
#

Secondary structure (DSSP, 8-state):
-HHHHHHGGGS-HHHHHHHHHHHHHHHHHHTS--HHHHHHHHHHHHHHHHHHHHHHHHHHHHT-SS-------------S-------S------

Sequence (94 aa):
EKSMEEHGDKVDPTTIEAIELAIAALKDELETENADKIKSGIQNVTESAMKLGEAIYKSAQAEGDEPSAADEPHPDDEDILDAEFEDLDEDKRA